Protein AF-A0A4Q3SPQ9-F1 (afdb_monomer_lite)

Radius of gyration: 12.58 Å; chains: 1; bounding box: 16×13×45 Å

Structure (mmCIF, N/CA/C/O backbone):
data_AF-A0A4Q3SPQ9-F1
#
_entry.id   AF-A0A4Q3SPQ9-F1
#
loop_
_atom_site.group_PDB
_atom_site.id
_atom_site.type_symbol
_atom_site.label_atom_id
_atom_site.label_alt_id
_atom_site.label_comp_id
_atom_site.label_asym_id
_atom_site.label_entity_id
_atom_site.label_seq_id
_atom_site.pdbx_PDB_ins_code
_atom_site.Cartn_x
_atom_site.Cartn_y
_atom_site.Cartn_z
_atom_site.occupancy
_atom_site.B_iso_or_equiv
_atom_site.auth_seq_id
_atom_site.auth_comp_id
_atom_site.auth_asym_id
_atom_site.auth_atom_id
_atom_site.pdbx_PDB_model_num
ATOM 1 N N . MET A 1 1 ? -5.443 -4.196 32.580 1.00 47.09 1 MET A N 1
ATOM 2 C CA . MET A 1 1 ? -5.249 -4.523 31.149 1.00 47.09 1 MET A CA 1
ATOM 3 C C . MET A 1 1 ? -5.259 -3.217 30.377 1.00 47.09 1 MET A C 1
ATOM 5 O O . MET A 1 1 ? -6.272 -2.534 30.403 1.00 47.09 1 MET A O 1
ATOM 9 N N . ALA A 1 2 ? -4.125 -2.798 29.810 1.00 47.50 2 ALA A N 1
ATOM 10 C CA . ALA A 1 2 ? -4.056 -1.539 29.071 1.00 47.50 2 ALA A CA 1
ATOM 11 C C . ALA A 1 2 ? -4.916 -1.642 27.804 1.00 47.50 2 ALA A C 1
ATOM 13 O O . ALA A 1 2 ? -4.699 -2.534 26.982 1.00 47.50 2 ALA A O 1
ATOM 14 N N . ASN A 1 3 ? -5.890 -0.741 27.665 1.00 61.97 3 ASN A N 1
ATOM 15 C CA . ASN A 1 3 ? -6.679 -0.589 26.451 1.00 61.97 3 ASN A CA 1
ATOM 16 C C . ASN A 1 3 ? -5.733 -0.124 25.336 1.00 61.97 3 ASN A C 1
ATOM 18 O O . ASN A 1 3 ? -5.384 1.052 25.248 1.00 61.97 3 ASN A O 1
ATOM 22 N N . THR A 1 4 ? -5.229 -1.063 24.536 1.00 62.75 4 THR A N 1
ATOM 23 C CA . THR A 1 4 ? -4.436 -0.725 23.356 1.00 62.75 4 THR A CA 1
ATOM 24 C C . THR A 1 4 ? -5.420 -0.299 22.281 1.00 62.75 4 THR A C 1
ATOM 26 O O . THR A 1 4 ? -5.885 -1.122 21.496 1.00 62.75 4 THR A O 1
ATOM 29 N N . GLU A 1 5 ? -5.752 0.990 22.268 1.00 67.75 5 GLU A N 1
ATOM 30 C CA . GLU A 1 5 ? -6.349 1.667 21.119 1.00 67.75 5 GLU A CA 1
ATOM 31 C C . GLU A 1 5 ? -5.475 1.360 19.895 1.00 67.75 5 GLU A C 1
ATOM 33 O O . GLU A 1 5 ? -4.442 1.998 19.665 1.00 67.75 5 GLU A O 1
ATOM 38 N N . ARG A 1 6 ? -5.828 0.328 19.119 1.00 67.94 6 ARG A N 1
ATOM 39 C CA . ARG A 1 6 ? -5.165 0.048 17.845 1.00 67.94 6 ARG A CA 1
ATOM 40 C C . ARG A 1 6 ? -5.632 1.103 16.853 1.00 67.94 6 ARG A C 1
ATOM 42 O O . ARG A 1 6 ? -6.502 0.854 16.029 1.00 67.94 6 ARG A O 1
ATOM 49 N N . LYS A 1 7 ? -5.062 2.305 16.956 1.00 75.19 7 LYS A N 1
ATOM 50 C CA . LYS A 1 7 ? -5.235 3.348 15.947 1.00 75.19 7 LYS A CA 1
ATOM 51 C C . LYS A 1 7 ? -4.760 2.798 14.605 1.00 75.19 7 LYS A C 1
ATOM 53 O O . LYS A 1 7 ? -3.591 2.431 14.477 1.00 75.19 7 LYS A O 1
ATOM 58 N N . ASN A 1 8 ? -5.661 2.787 13.623 1.00 85.19 8 ASN A N 1
ATOM 59 C CA . ASN A 1 8 ? -5.318 2.530 12.226 1.00 85.19 8 ASN A CA 1
ATOM 60 C C . ASN A 1 8 ? -4.226 3.523 11.817 1.00 85.19 8 ASN A C 1
ATOM 62 O O . ASN A 1 8 ? -4.431 4.740 11.885 1.00 85.19 8 ASN A O 1
ATOM 66 N N . LYS A 1 9 ? -3.050 3.011 11.450 1.00 93.12 9 LYS A N 1
ATOM 67 C CA . LYS A 1 9 ? -1.917 3.852 11.053 1.00 93.12 9 LYS A CA 1
ATOM 68 C C . LYS A 1 9 ? -2.110 4.321 9.615 1.00 93.12 9 LYS A C 1
ATOM 70 O O . LYS A 1 9 ? -2.752 3.641 8.820 1.00 93.12 9 LYS A O 1
ATOM 75 N N . THR A 1 10 ? -1.519 5.460 9.275 1.00 96.75 10 THR A N 1
ATOM 76 C CA . THR A 1 10 ? -1.437 5.934 7.888 1.00 96.75 10 THR A CA 1
ATOM 77 C C . THR A 1 10 ? 0.008 5.832 7.419 1.00 96.75 10 THR A C 1
ATOM 79 O O . THR A 1 10 ? 0.906 6.350 8.078 1.00 96.75 10 THR A O 1
ATOM 82 N N . TRP A 1 11 ? 0.228 5.161 6.292 1.00 97.12 11 TRP A N 1
ATOM 83 C CA . TRP A 1 11 ? 1.541 4.915 5.703 1.00 97.12 11 TRP A CA 1
ATOM 84 C C . TRP A 1 11 ? 1.720 5.745 4.437 1.00 97.12 11 TRP A C 1
ATOM 86 O O . TRP A 1 11 ? 0.786 5.878 3.650 1.00 97.12 11 TRP A O 1
ATOM 96 N N . PHE A 1 12 ? 2.932 6.244 4.207 1.00 97.62 12 PHE A N 1
ATOM 97 C CA . PHE A 1 12 ? 3.348 6.774 2.913 1.00 97.62 12 PHE A CA 1
ATOM 98 C C . PHE A 1 12 ? 4.422 5.850 2.343 1.00 97.62 12 PHE A C 1
ATOM 100 O O . PHE A 1 12 ? 5.488 5.704 2.940 1.00 97.62 12 PHE A O 1
ATOM 107 N N . ILE A 1 13 ? 4.118 5.176 1.23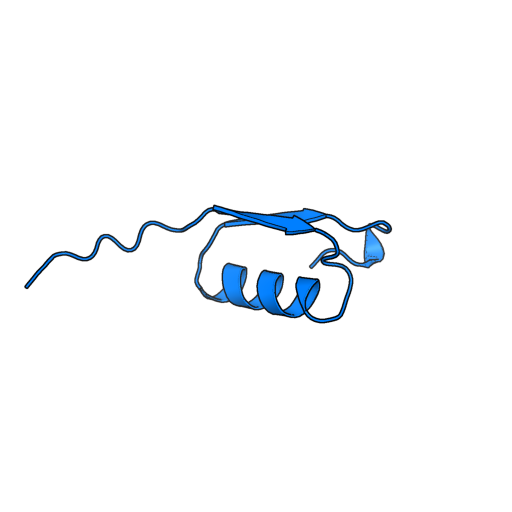4 1.00 96.50 13 ILE A N 1
ATOM 108 C CA . ILE A 1 13 ? 4.985 4.146 0.651 1.00 96.50 13 ILE A CA 1
ATOM 109 C C . ILE A 1 13 ? 5.358 4.553 -0.770 1.00 96.50 13 ILE A C 1
ATOM 111 O O . ILE A 1 13 ? 4.492 4.704 -1.629 1.00 96.50 13 ILE A O 1
ATOM 115 N N . THR A 1 14 ? 6.657 4.685 -1.031 1.00 96.00 14 THR A N 1
ATOM 116 C CA . THR A 1 14 ? 7.190 4.939 -2.372 1.00 96.00 14 THR A CA 1
ATOM 117 C C . THR A 1 14 ? 7.661 3.648 -3.036 1.00 96.00 14 THR A C 1
ATOM 119 O O . THR A 1 14 ? 8.028 2.679 -2.372 1.00 96.00 14 THR A O 1
ATOM 122 N N . GLY A 1 15 ? 7.622 3.603 -4.369 1.00 95.50 15 GLY A N 1
ATOM 123 C CA . GLY A 1 15 ? 8.045 2.417 -5.117 1.00 95.50 15 GLY A CA 1
ATOM 124 C C . GLY A 1 15 ? 7.113 1.212 -4.940 1.00 95.50 15 GLY A C 1
ATOM 125 O O . GLY A 1 15 ? 7.567 0.073 -5.026 1.00 95.50 15 GLY A O 1
ATOM 126 N N . SER A 1 16 ? 5.812 1.438 -4.744 1.00 96.81 16 SER A N 1
ATOM 127 C CA . SER A 1 16 ? 4.811 0.393 -4.466 1.00 96.81 16 SER A CA 1
ATOM 128 C C . SER A 1 16 ? 4.514 -0.548 -5.642 1.00 96.81 16 SER A C 1
ATOM 130 O O . SER A 1 16 ? 3.811 -1.536 -5.473 1.00 96.81 16 SER A O 1
ATOM 132 N N . SER A 1 17 ? 5.091 -0.292 -6.821 1.00 94.62 17 SER A N 1
ATOM 133 C CA . SER A 1 17 ? 4.815 -1.064 -8.042 1.00 94.62 17 SER A CA 1
ATOM 134 C C . SER A 1 17 ? 5.191 -2.550 -7.999 1.00 94.62 17 SER A C 1
ATOM 136 O O . SER A 1 17 ? 4.639 -3.343 -8.758 1.00 94.62 17 SER A O 1
ATOM 138 N N . ARG A 1 18 ? 6.190 -2.930 -7.189 1.00 93.38 18 ARG A N 1
ATOM 139 C CA . ARG A 1 18 ? 6.744 -4.294 -7.117 1.00 93.38 18 ARG A CA 1
ATOM 140 C C . ARG A 1 18 ? 7.626 -4.468 -5.878 1.00 93.38 18 ARG A C 1
ATOM 142 O O . ARG A 1 18 ? 7.899 -3.502 -5.166 1.00 93.38 18 ARG A O 1
ATOM 149 N N . GLY A 1 19 ? 8.124 -5.687 -5.667 1.00 94.56 19 GLY A N 1
ATOM 150 C CA . GLY A 1 19 ? 9.076 -5.995 -4.599 1.00 94.56 19 GLY A CA 1
ATOM 151 C C . GLY A 1 19 ? 8.535 -5.619 -3.221 1.00 94.56 19 GLY A C 1
ATOM 152 O O . GLY A 1 19 ? 7.334 -5.707 -2.969 1.00 94.56 19 GLY A O 1
ATOM 153 N N . PHE A 1 20 ? 9.415 -5.159 -2.332 1.00 96.38 20 PHE A N 1
ATOM 154 C CA . PHE A 1 20 ? 9.026 -4.850 -0.957 1.00 96.38 20 PHE A CA 1
ATOM 155 C C . PHE A 1 20 ? 7.995 -3.726 -0.843 1.00 96.38 20 PHE A C 1
ATOM 157 O O . PHE A 1 20 ? 7.109 -3.827 -0.001 1.00 96.38 20 PHE A O 1
ATOM 164 N N . GLY A 1 21 ? 8.041 -2.701 -1.701 1.00 95.38 21 GLY A N 1
ATOM 165 C CA . GLY A 1 21 ? 7.044 -1.624 -1.675 1.00 95.38 21 GLY A CA 1
ATOM 166 C C . GLY A 1 21 ? 5.614 -2.151 -1.844 1.00 95.38 21 GLY A C 1
ATOM 167 O O . GLY A 1 21 ? 4.706 -1.725 -1.127 1.00 95.38 21 GLY A O 1
ATOM 168 N N . ARG A 1 22 ? 5.427 -3.137 -2.731 1.00 95.88 22 ARG A N 1
ATOM 169 C CA . ARG A 1 22 ? 4.140 -3.818 -2.929 1.00 95.88 22 ARG A CA 1
ATOM 170 C C . ARG A 1 22 ? 3.753 -4.672 -1.723 1.00 95.88 22 ARG A C 1
ATOM 172 O O . ARG A 1 22 ? 2.661 -4.504 -1.192 1.00 95.88 22 ARG A O 1
ATOM 179 N N . VAL A 1 23 ? 4.671 -5.520 -1.251 1.00 97.31 23 VAL A N 1
ATOM 180 C CA . VAL A 1 23 ? 4.433 -6.420 -0.105 1.00 97.31 23 VAL A CA 1
ATOM 181 C C . VAL A 1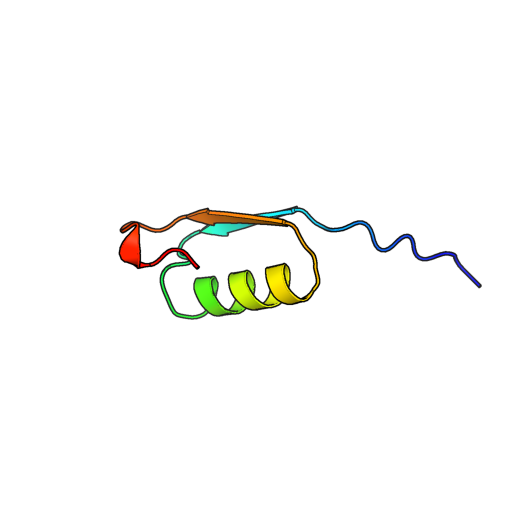 23 ? 4.018 -5.638 1.144 1.00 97.31 23 VAL A C 1
ATOM 183 O O . VAL A 1 23 ? 3.072 -6.016 1.832 1.00 97.31 23 VAL A O 1
ATOM 186 N N . TRP A 1 24 ? 4.680 -4.515 1.430 1.00 96.25 24 TRP A N 1
ATOM 187 C CA . TRP A 1 24 ? 4.345 -3.679 2.583 1.00 96.25 24 TRP A CA 1
ATOM 188 C C . TRP A 1 24 ? 3.013 -2.952 2.428 1.00 96.25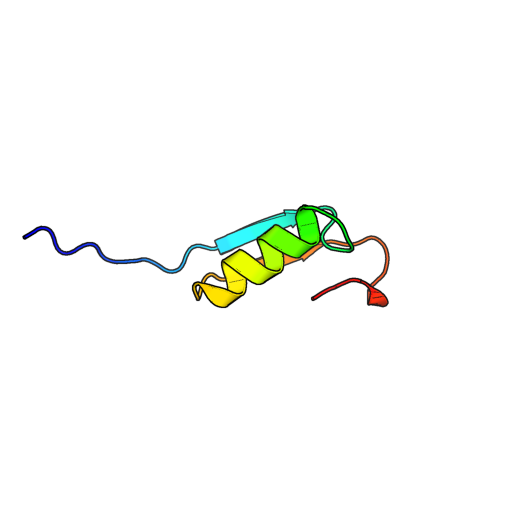 24 TRP A C 1
ATOM 190 O O . TRP A 1 24 ? 2.267 -2.862 3.403 1.00 96.25 24 TRP A O 1
ATOM 200 N N . THR A 1 25 ? 2.702 -2.472 1.221 1.00 96.88 25 THR A N 1
ATOM 201 C CA . THR A 1 25 ? 1.404 -1.854 0.912 1.00 96.88 25 THR A CA 1
ATOM 202 C C . THR A 1 25 ? 0.271 -2.845 1.176 1.00 96.88 25 THR A C 1
ATOM 204 O O . THR A 1 25 ? -0.622 -2.557 1.972 1.00 96.88 25 THR A O 1
ATOM 207 N N . GLU A 1 26 ? 0.357 -4.050 0.607 1.00 96.62 26 GLU A N 1
ATOM 208 C CA . GLU A 1 26 ? -0.637 -5.114 0.788 1.00 96.62 26 GLU A CA 1
ATOM 209 C C . GLU A 1 26 ? -0.769 -5.527 2.265 1.00 96.62 26 GLU A C 1
ATOM 211 O O . GLU A 1 26 ? -1.877 -5.642 2.793 1.00 96.62 26 GLU A O 1
ATOM 216 N N . ALA A 1 27 ? 0.352 -5.695 2.976 1.00 96.88 27 ALA A N 1
ATOM 217 C CA . ALA A 1 27 ? 0.345 -6.078 4.386 1.00 96.88 27 ALA A CA 1
ATOM 218 C C . ALA A 1 27 ? -0.242 -4.992 5.307 1.00 96.88 27 ALA A C 1
ATOM 220 O O . ALA A 1 27 ? -0.917 -5.314 6.288 1.00 96.88 27 ALA A O 1
ATOM 221 N N . ALA A 1 28 ? 0.021 -3.712 5.024 1.00 96.19 28 ALA A N 1
ATOM 222 C CA . ALA A 1 28 ? -0.555 -2.598 5.769 1.00 96.19 28 ALA A CA 1
ATOM 223 C C . ALA A 1 28 ? -2.070 -2.512 5.550 1.00 96.19 28 ALA A C 1
ATOM 225 O O . ALA A 1 28 ? -2.820 -2.494 6.527 1.00 96.19 28 ALA A O 1
ATOM 226 N N . LEU A 1 29 ? -2.520 -2.578 4.294 1.00 95.94 29 LEU A N 1
ATOM 227 C CA . LEU A 1 29 ? -3.945 -2.595 3.960 1.00 95.94 29 LEU A CA 1
ATOM 228 C C . LEU A 1 29 ? -4.665 -3.781 4.617 1.00 95.94 29 LEU A C 1
ATOM 230 O O . LEU A 1 29 ? -5.696 -3.596 5.258 1.00 95.94 29 LEU A O 1
ATOM 234 N N . LYS A 1 30 ? -4.083 -4.988 4.567 1.00 96.38 30 LYS A N 1
ATOM 235 C CA . LYS A 1 30 ? -4.652 -6.191 5.202 1.00 96.38 30 LYS A CA 1
ATOM 236 C C . LYS A 1 30 ? -4.818 -6.058 6.719 1.00 96.38 30 LYS A C 1
ATOM 238 O O . LYS A 1 30 ? -5.706 -6.677 7.299 1.00 96.38 30 LYS A O 1
ATOM 243 N N . ARG A 1 31 ? -3.973 -5.262 7.378 1.00 95.25 31 ARG A N 1
ATOM 244 C CA . ARG A 1 31 ? -4.080 -4.976 8.816 1.00 95.25 31 ARG A CA 1
ATOM 245 C 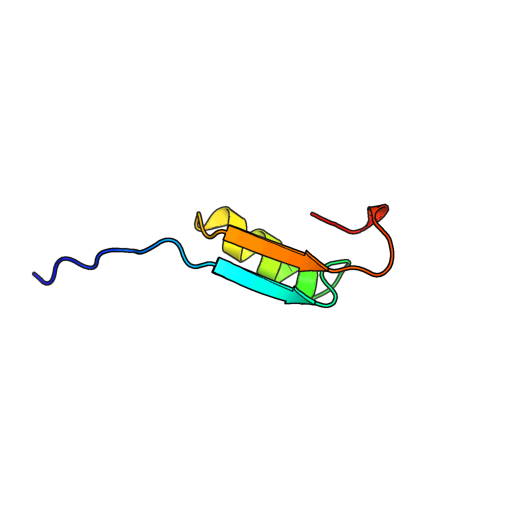C . ARG A 1 31 ? -5.200 -3.975 9.145 1.00 95.25 31 ARG A C 1
ATOM 247 O O . ARG A 1 31 ? -5.559 -3.872 10.315 1.00 95.25 31 ARG A O 1
ATOM 254 N N . GLY A 1 32 ? -5.748 -3.280 8.146 1.00 94.25 32 GLY A N 1
ATOM 255 C CA . GLY A 1 32 ? -6.724 -2.198 8.312 1.00 94.25 32 GLY A CA 1
ATOM 256 C C . GLY A 1 32 ? -6.093 -0.805 8.400 1.00 94.25 32 GLY A C 1
ATOM 257 O O . GLY A 1 32 ? -6.777 0.166 8.725 1.00 94.25 32 GLY A O 1
ATOM 258 N N . ASP A 1 33 ? -4.794 -0.694 8.112 1.00 96.50 33 ASP A N 1
ATOM 259 C CA . ASP A 1 33 ? -4.127 0.600 8.025 1.00 96.50 33 ASP A CA 1
ATOM 260 C C . ASP A 1 33 ? -4.469 1.302 6.703 1.00 96.50 33 ASP A C 1
ATOM 262 O O . ASP A 1 33 ? -4.853 0.684 5.710 1.00 96.50 33 ASP A O 1
ATOM 266 N N . LYS A 1 34 ? -4.289 2.621 6.679 1.00 96.56 34 LYS A N 1
ATOM 267 C CA . LYS A 1 34 ? -4.425 3.449 5.479 1.00 96.56 34 LYS A CA 1
ATOM 268 C C . LYS A 1 34 ? -3.068 3.595 4.801 1.00 96.56 34 LYS A C 1
ATOM 270 O O . LYS A 1 34 ? -2.05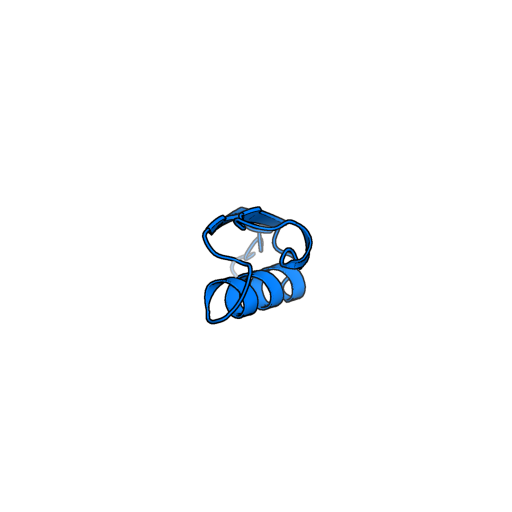2 3.727 5.483 1.00 96.56 34 LYS A O 1
ATOM 275 N N . VAL A 1 35 ? -3.038 3.628 3.472 1.00 97.06 35 VAL A N 1
ATOM 276 C CA . VAL A 1 35 ? -1.792 3.770 2.706 1.00 97.06 35 VAL A CA 1
ATOM 277 C C . VAL A 1 35 ? -1.958 4.810 1.600 1.00 97.06 35 VAL A C 1
ATOM 279 O O . VAL A 1 35 ? -2.909 4.755 0.830 1.00 97.06 35 VAL A O 1
ATOM 282 N N . ALA A 1 36 ? -1.005 5.735 1.504 1.00 97.19 36 ALA A N 1
ATOM 283 C CA . ALA A 1 36 ? -0.745 6.549 0.325 1.00 97.19 36 ALA A CA 1
ATOM 284 C C . ALA A 1 36 ? 0.463 5.946 -0.411 1.00 97.19 36 ALA A C 1
ATOM 286 O O . ALA A 1 36 ? 1.601 6.052 0.051 1.00 97.19 36 ALA A O 1
ATOM 287 N N . ALA A 1 37 ? 0.204 5.259 -1.522 1.00 96.44 37 ALA A N 1
ATOM 288 C CA . ALA A 1 37 ? 1.201 4.511 -2.281 1.00 96.44 37 ALA A CA 1
ATOM 289 C C . ALA A 1 37 ? 1.603 5.261 -3.563 1.00 96.44 37 ALA A C 1
ATOM 291 O O . ALA A 1 37 ? 0.741 5.795 -4.259 1.00 96.44 37 ALA A O 1
ATOM 292 N N . THR A 1 38 ? 2.895 5.281 -3.904 1.00 96.00 38 THR A N 1
ATOM 293 C CA . THR A 1 38 ? 3.393 5.929 -5.129 1.00 96.00 38 THR A CA 1
ATOM 294 C C . THR A 1 38 ? 4.167 4.969 -6.031 1.00 96.00 38 THR A C 1
ATOM 296 O O . THR A 1 38 ? 5.033 4.200 -5.600 1.00 96.00 38 THR A O 1
ATOM 299 N N . ALA A 1 39 ? 3.883 5.053 -7.330 1.00 95.06 39 ALA A N 1
ATOM 300 C CA . ALA A 1 39 ? 4.549 4.306 -8.385 1.00 95.06 39 ALA A CA 1
ATOM 301 C C . ALA A 1 39 ? 4.748 5.195 -9.620 1.00 95.06 39 ALA A C 1
ATOM 303 O O . ALA A 1 39 ? 4.023 6.160 -9.830 1.00 95.06 39 ALA A O 1
ATOM 304 N N . ARG A 1 40 ? 5.728 4.843 -10.461 1.00 91.88 40 ARG A N 1
ATOM 305 C CA . ARG A 1 40 ? 5.998 5.544 -11.733 1.00 91.88 40 ARG A CA 1
ATOM 306 C C . ARG A 1 40 ? 4.943 5.272 -12.810 1.00 91.88 40 ARG A C 1
ATOM 308 O O . ARG A 1 40 ? 4.803 6.058 -13.733 1.00 91.88 40 ARG A O 1
ATOM 315 N N . SER A 1 41 ? 4.241 4.145 -12.705 1.00 89.25 41 SER A N 1
ATOM 316 C CA . SER A 1 41 ? 3.156 3.748 -13.602 1.00 89.25 41 SER A CA 1
ATOM 317 C C . SER A 1 41 ? 1.938 3.381 -12.769 1.00 89.25 41 SER A C 1
ATOM 319 O O . SER A 1 41 ? 2.059 2.616 -11.807 1.00 89.25 41 SER A O 1
ATOM 321 N N . LEU A 1 42 ? 0.778 3.907 -13.161 1.00 85.06 42 LEU A N 1
ATOM 322 C CA . LEU A 1 42 ? -0.500 3.662 -12.490 1.00 85.06 42 LEU A CA 1
ATOM 323 C C . LEU A 1 42 ? -0.895 2.184 -12.513 1.00 85.06 42 LEU A C 1
ATOM 325 O O . LEU A 1 42 ? -1.468 1.701 -11.544 1.00 85.06 42 LEU A O 1
ATOM 329 N N . ALA A 1 43 ? -0.506 1.445 -13.557 1.00 84.69 43 ALA A N 1
ATOM 330 C CA . ALA A 1 43 ? -0.771 0.009 -13.668 1.00 84.69 43 ALA A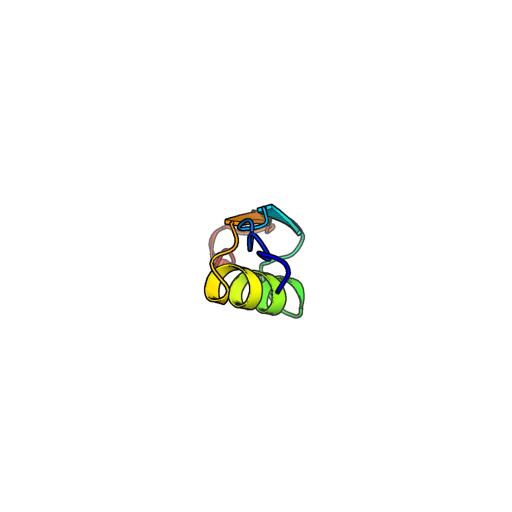 CA 1
ATOM 331 C C . ALA A 1 43 ? -0.136 -0.823 -12.533 1.00 84.69 43 ALA A C 1
ATOM 333 O O . ALA A 1 43 ? -0.465 -1.994 -12.374 1.00 84.69 43 ALA A O 1
ATOM 334 N N . GLY A 1 44 ? 0.799 -0.246 -11.769 1.00 78.00 44 GLY A N 1
ATOM 335 C CA . GLY A 1 44 ? 1.461 -0.908 -10.648 1.00 78.00 44 GLY A CA 1
ATOM 336 C C . GLY A 1 44 ? 0.912 -0.563 -9.261 1.00 78.00 44 GLY A C 1
ATOM 337 O O . GLY A 1 44 ? 1.506 -1.010 -8.287 1.00 78.00 44 GLY A O 1
ATOM 338 N N . ILE A 1 45 ? -0.134 0.256 -9.125 1.00 79.19 45 ILE A N 1
ATOM 339 C CA . ILE A 1 45 ? -0.673 0.613 -7.800 1.00 79.19 45 ILE A CA 1
ATOM 340 C C . ILE A 1 45 ? -1.676 -0.467 -7.353 1.00 79.19 45 ILE A C 1
ATOM 342 O O . ILE A 1 45 ? -2.526 -0.869 -8.144 1.00 79.19 45 ILE A O 1
ATOM 346 N N . ALA A 1 46 ? -1.508 -0.961 -6.119 1.00 64.81 46 ALA A N 1
ATOM 347 C CA . ALA A 1 46 ? -2.312 -2.009 -5.478 1.00 64.81 46 ALA A CA 1
ATOM 348 C C . ALA A 1 46 ? -3.484 -1.435 -4.674 1.00 64.81 46 ALA A C 1
ATOM 350 O O . ALA A 1 46 ? -3.308 -0.328 -4.111 1.00 64.81 46 ALA A O 1
#

Secondary structure (DSSP, 8-state):
------PPPEEEEE-TTSHHHHHHHHHHHHHT-EEEEE-SSGGG--

pLDDT: mean 88.36, std 13.5, range [47.09, 97.62]

Foldseek 3Di:
DDPPPPPQAEEEAEQCLDDPSVVVVVVSVVVVHHYDYDDPDPVRHD

Sequence (46 aa):
MANTERKNKTWFITGSSRGFGRVWTEAALKRGDKVAATARSLAGIA